Protein AF-A0A8T4YBI8-F1 (afdb_monomer)

Solvent-accessible surface area (backbone atoms only — not comparable to full-atom values): 4769 Å² total; per-residue (Å²): 107,69,68,60,54,41,53,50,52,22,50,54,42,19,54,53,41,26,56,52,18,68,80,39,42,84,46,74,58,19,49,53,56,32,54,76,67,68,46,80,91,44,100,53,55,58,96,80,41,55,44,49,57,56,23,11,48,46,27,7,51,52,55,12,49,51,55,30,48,53,51,51,52,50,39,55,74,69,54,60,66,59,67,62,66,75,76,110

Mean predicted aligned error: 7.75 Å

pLDDT: mean 82.62, std 14.28, range [44.28, 97.56]

Radius of gyration: 16.86 Å; Cα contacts (8 Å, |Δi|>4): 84; chains: 1; bounding box: 33×24×47 Å

Foldseek 3Di:
DVVVVLVVLLVVQLVVQLVVLVVVLPDPDLVVVCVVVVNDQDCDDDVNHGSSNSSSNVRSNVRSVVVSVVVVVVCVVVCVVPPVVVVD

Secondary structure (DSSP, 8-state):
-HHHHHHHHHHHHHHHHHHHHHH-TT-TTHHHHHHHTT----SSPBTTB-HHHHHHHHHHHHHHHHHHHHHHHHHHHTTHHHHTTS--

Structure (mmCIF, N/CA/C/O backbone):
data_AF-A0A8T4YBI8-F1
#
_entry.id   AF-A0A8T4YBI8-F1
#
loop_
_atom_site.group_PDB
_atom_site.id
_atom_site.type_symbol
_atom_site.label_atom_id
_atom_site.label_alt_id
_atom_site.label_comp_id
_atom_site.label_asym_id
_atom_site.label_entity_id
_atom_site.label_seq_id
_atom_site.pdbx_PDB_ins_co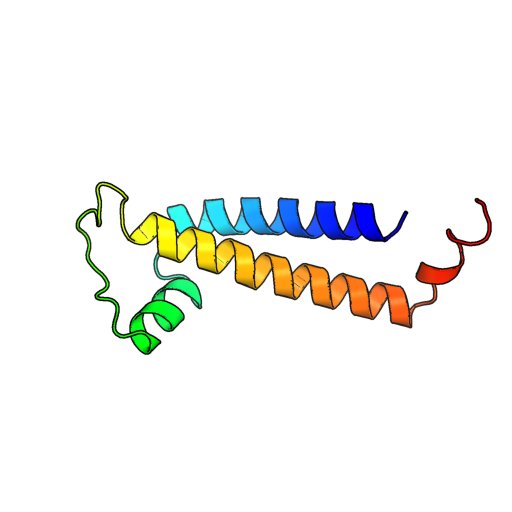de
_atom_site.Cartn_x
_atom_site.Cartn_y
_atom_site.Cartn_z
_atom_site.occupancy
_atom_site.B_iso_or_equiv
_atom_site.auth_seq_id
_atom_site.auth_comp_id
_atom_site.auth_asym_id
_atom_site.auth_atom_id
_atom_site.pdbx_PDB_model_num
ATOM 1 N N . MET A 1 1 ? -12.508 12.533 16.734 1.00 53.31 1 MET A N 1
ATOM 2 C CA . MET A 1 1 ? -11.128 12.010 16.869 1.00 53.31 1 MET A CA 1
ATOM 3 C C . MET A 1 1 ? -10.821 10.785 15.982 1.00 53.31 1 MET A C 1
ATOM 5 O O . MET A 1 1 ? -9.708 10.697 15.478 1.00 53.31 1 MET A O 1
ATOM 9 N N . TYR A 1 2 ? -11.783 9.893 15.682 1.00 57.47 2 TYR A N 1
ATOM 10 C CA . TYR A 1 2 ? -11.581 8.717 14.798 1.00 57.47 2 TYR A CA 1
ATOM 11 C C . TYR A 1 2 ? -11.105 9.015 13.363 1.00 57.47 2 TYR A C 1
ATOM 13 O O . TYR A 1 2 ? -10.356 8.216 12.802 1.00 57.47 2 TYR A O 1
ATOM 21 N N . GLY A 1 3 ? -11.484 10.161 12.783 1.00 66.50 3 GLY A N 1
ATOM 22 C CA . GLY A 1 3 ? -11.036 10.562 11.442 1.00 66.50 3 GLY A CA 1
ATOM 23 C C . GLY A 1 3 ? -9.521 10.780 11.345 1.00 66.50 3 GLY A C 1
ATOM 24 O O . GLY A 1 3 ? -8.898 10.317 10.394 1.00 66.50 3 GLY A O 1
ATOM 25 N N . MET A 1 4 ? -8.909 11.399 12.363 1.00 84.12 4 MET A N 1
ATOM 26 C CA . MET A 1 4 ? -7.453 11.595 12.410 1.00 84.12 4 MET A CA 1
ATOM 27 C C . MET A 1 4 ? -6.706 10.268 12.545 1.00 84.12 4 MET A C 1
ATOM 29 O O . MET A 1 4 ? -5.711 10.060 11.863 1.00 84.12 4 MET A O 1
ATOM 33 N N . ILE A 1 5 ? -7.207 9.350 13.376 1.00 87.38 5 ILE A N 1
ATOM 34 C CA . ILE A 1 5 ? -6.591 8.028 13.547 1.00 87.38 5 ILE A CA 1
ATOM 35 C C . ILE A 1 5 ? -6.657 7.240 12.234 1.00 87.38 5 ILE A C 1
ATOM 37 O O . ILE A 1 5 ? -5.661 6.649 11.829 1.00 87.38 5 ILE A O 1
ATOM 41 N N . GLY A 1 6 ? -7.790 7.289 11.525 1.00 88.44 6 GLY A N 1
ATOM 42 C CA . GLY A 1 6 ? -7.907 6.690 10.197 1.00 88.44 6 GLY A CA 1
ATOM 43 C C . GLY A 1 6 ? -6.885 7.263 9.208 1.00 88.44 6 GLY A C 1
ATOM 44 O O . GLY A 1 6 ? -6.172 6.500 8.560 1.00 88.44 6 GLY A O 1
ATOM 45 N N . ALA A 1 7 ? -6.752 8.590 9.136 1.00 92.25 7 ALA A N 1
ATOM 46 C CA . ALA A 1 7 ? -5.762 9.232 8.270 1.00 92.25 7 ALA A CA 1
ATOM 47 C C . ALA A 1 7 ? -4.320 8.813 8.612 1.00 92.25 7 ALA A C 1
ATOM 49 O O . ALA A 1 7 ? -3.530 8.539 7.713 1.00 92.25 7 ALA A O 1
ATOM 50 N N . VAL A 1 8 ? -3.985 8.692 9.902 1.00 94.94 8 VAL A N 1
ATOM 51 C CA . VAL A 1 8 ? -2.669 8.198 10.340 1.00 94.94 8 VAL A CA 1
ATOM 52 C C . VAL A 1 8 ? -2.445 6.754 9.891 1.00 94.94 8 VAL A C 1
ATOM 54 O O . VAL A 1 8 ? -1.386 6.456 9.345 1.00 94.94 8 VAL A O 1
ATOM 57 N N . ILE A 1 9 ? -3.434 5.868 10.053 1.00 94.38 9 ILE A N 1
ATOM 58 C CA . ILE A 1 9 ? -3.342 4.475 9.584 1.00 94.38 9 ILE A CA 1
ATOM 59 C C . ILE A 1 9 ? -3.103 4.434 8.074 1.00 94.38 9 ILE A C 1
ATOM 61 O O . ILE A 1 9 ? -2.206 3.725 7.624 1.00 94.38 9 ILE A O 1
ATOM 65 N N . PHE A 1 10 ? -3.856 5.224 7.303 1.00 96.12 10 PHE A N 1
ATOM 66 C CA . PHE A 1 10 ? -3.665 5.325 5.859 1.00 96.12 10 PHE A CA 1
ATOM 67 C C . PHE A 1 10 ? -2.230 5.736 5.513 1.00 96.12 10 PHE A C 1
ATOM 69 O O . PHE A 1 10 ? -1.586 5.054 4.725 1.00 96.12 10 PHE A O 1
ATOM 76 N N . ILE A 1 11 ? -1.712 6.807 6.125 1.00 96.75 11 ILE A N 1
ATOM 77 C CA . ILE A 1 11 ? -0.367 7.328 5.837 1.00 96.75 11 ILE A CA 1
ATOM 78 C C . ILE A 1 11 ? 0.712 6.306 6.205 1.00 96.75 11 ILE A C 1
ATOM 80 O O . ILE A 1 11 ? 1.624 6.071 5.417 1.00 96.75 11 ILE A O 1
ATOM 84 N N . VAL A 1 12 ? 0.611 5.676 7.377 1.00 97.56 12 VAL A N 1
ATOM 85 C CA . VAL A 1 12 ? 1.592 4.677 7.828 1.00 97.56 12 VAL A CA 1
ATOM 86 C C . VAL A 1 12 ? 1.622 3.482 6.877 1.00 97.56 12 VAL A C 1
ATOM 88 O O . VAL A 1 12 ? 2.697 3.067 6.447 1.00 97.56 12 VAL A O 1
ATOM 91 N N . VAL A 1 13 ? 0.453 2.957 6.503 1.00 97.38 13 VAL A N 1
ATOM 92 C CA . VAL A 1 13 ? 0.351 1.843 5.551 1.00 97.38 13 VAL A CA 1
ATOM 93 C C . VAL A 1 13 ? 0.855 2.257 4.174 1.00 97.38 13 VAL A C 1
ATOM 95 O O . VAL A 1 13 ? 1.628 1.520 3.568 1.00 97.38 13 VAL A O 1
ATOM 98 N N . PHE A 1 14 ? 0.455 3.435 3.691 1.00 96.94 14 PHE A N 1
ATOM 99 C CA . PHE A 1 14 ? 0.889 3.978 2.408 1.00 96.94 14 PHE A CA 1
ATOM 100 C C . PHE A 1 14 ? 2.416 4.035 2.327 1.00 96.94 14 PHE A C 1
ATOM 102 O O . PHE A 1 14 ? 2.993 3.498 1.387 1.00 96.94 14 PHE A O 1
ATOM 109 N N . LEU A 1 15 ? 3.076 4.626 3.328 1.00 97.31 15 LEU A N 1
ATOM 110 C CA . LEU A 1 15 ? 4.533 4.756 3.353 1.00 97.31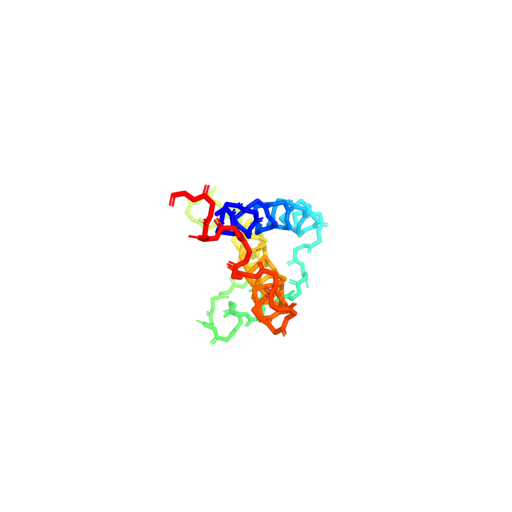 15 LEU A CA 1
ATOM 111 C C . LEU A 1 15 ? 5.232 3.396 3.456 1.00 97.31 15 LEU A C 1
ATOM 113 O O . LEU A 1 15 ? 6.227 3.171 2.768 1.00 97.31 15 LEU A O 1
ATOM 117 N N . ALA A 1 16 ? 4.702 2.477 4.268 1.00 96.81 16 ALA A N 1
ATOM 118 C CA . ALA A 1 16 ? 5.251 1.130 4.394 1.00 96.81 16 ALA A CA 1
ATOM 119 C C . ALA A 1 16 ? 5.180 0.365 3.062 1.00 96.81 16 ALA A C 1
ATOM 121 O O . ALA A 1 16 ? 6.181 -0.167 2.587 1.00 96.81 16 ALA A O 1
ATOM 122 N N . VAL A 1 17 ? 4.009 0.355 2.424 1.00 95.69 17 VAL A N 1
ATOM 123 C CA . VAL A 1 17 ? 3.785 -0.336 1.149 1.00 95.69 17 VAL A CA 1
ATOM 124 C C . VAL A 1 17 ? 4.551 0.324 0.010 1.00 95.69 17 VAL A C 1
ATOM 126 O O . VAL A 1 17 ? 5.082 -0.385 -0.845 1.00 95.69 17 VAL A O 1
ATOM 129 N N . LEU A 1 18 ? 4.640 1.655 -0.006 1.00 94.56 18 LEU A N 1
ATOM 130 C CA . LEU A 1 18 ? 5.449 2.391 -0.972 1.00 94.56 18 LEU A CA 1
ATOM 131 C C . LEU A 1 18 ? 6.916 1.963 -0.866 1.00 94.56 18 LEU A C 1
ATOM 133 O O . LEU A 1 18 ? 7.508 1.591 -1.873 1.00 94.56 18 LEU A O 1
ATOM 137 N N . GLY A 1 19 ? 7.477 1.941 0.347 1.00 94.19 19 GLY A N 1
ATOM 138 C CA . GLY A 1 19 ? 8.854 1.504 0.583 1.00 94.19 19 GLY A CA 1
ATOM 139 C C . GLY A 1 19 ? 9.113 0.070 0.114 1.00 94.19 19 GLY A C 1
ATOM 140 O O . GLY A 1 19 ? 10.106 -0.185 -0.563 1.00 94.19 19 GLY A O 1
ATOM 141 N N . VAL A 1 20 ? 8.192 -0.853 0.404 1.00 94.38 20 VAL A N 1
ATOM 142 C CA . VAL A 1 20 ? 8.285 -2.245 -0.068 1.00 94.38 20 VAL A CA 1
ATOM 143 C C . VAL A 1 20 ? 8.167 -2.327 -1.596 1.00 94.38 20 VAL A C 1
ATOM 145 O O . VAL A 1 20 ? 8.953 -3.021 -2.236 1.00 94.38 20 VA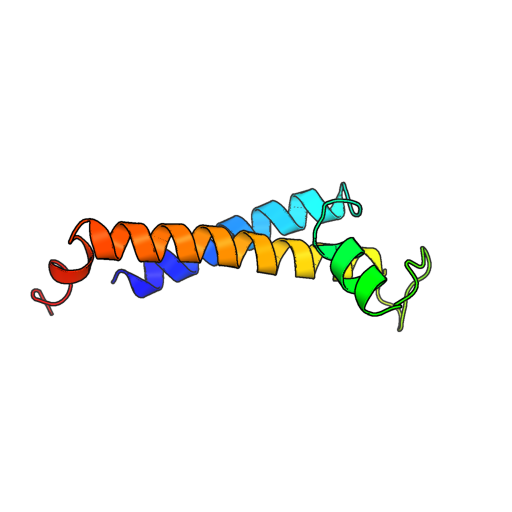L A O 1
ATOM 148 N N . SER A 1 21 ? 7.233 -1.590 -2.200 1.00 91.38 21 SER A N 1
ATOM 149 C CA . SER A 1 21 ? 7.001 -1.608 -3.652 1.00 91.38 21 SER A CA 1
ATOM 150 C C . SER A 1 21 ? 8.163 -1.008 -4.443 1.00 91.38 21 SER A C 1
ATOM 152 O O . SER A 1 21 ? 8.444 -1.474 -5.539 1.00 91.38 21 SER A O 1
ATOM 154 N N . LEU A 1 22 ? 8.896 -0.044 -3.877 1.00 90.12 22 LEU A N 1
ATOM 155 C CA . LEU A 1 22 ? 10.116 0.483 -4.496 1.00 90.12 22 LEU A CA 1
ATOM 156 C C . LEU A 1 22 ? 11.214 -0.582 -4.629 1.00 90.12 22 LEU A C 1
ATOM 158 O O . LEU A 1 22 ? 11.959 -0.566 -5.604 1.00 90.12 22 LEU A O 1
ATOM 162 N N . GLY A 1 23 ? 11.309 -1.510 -3.671 1.00 87.75 23 GLY A N 1
ATOM 163 C CA . GLY A 1 23 ? 12.221 -2.656 -3.748 1.00 87.75 23 GLY A CA 1
ATOM 164 C C . GLY A 1 23 ? 11.672 -3.823 -4.575 1.00 87.75 23 GLY A C 1
ATOM 165 O O . GLY A 1 23 ? 12.445 -4.631 -5.085 1.00 87.75 23 GLY A O 1
ATOM 166 N N . MET A 1 24 ? 10.346 -3.912 -4.718 1.00 87.06 24 MET A N 1
ATOM 167 C CA . MET A 1 24 ? 9.646 -4.974 -5.447 1.00 87.06 24 MET A CA 1
ATOM 168 C C . MET A 1 24 ? 8.522 -4.403 -6.340 1.00 87.06 24 MET A C 1
ATOM 170 O O . MET A 1 24 ? 7.339 -4.544 -6.011 1.00 87.06 24 MET A O 1
ATOM 174 N N . PRO A 1 25 ? 8.851 -3.779 -7.490 1.00 78.00 25 PRO A N 1
ATOM 175 C CA . PRO A 1 25 ? 7.874 -3.068 -8.329 1.00 78.00 25 PRO A CA 1
ATOM 176 C C . PRO A 1 25 ? 6.761 -3.930 -8.931 1.00 78.00 25 PRO A C 1
ATOM 178 O O . PRO A 1 25 ? 5.719 -3.414 -9.327 1.00 78.00 25 PRO A O 1
ATOM 181 N N . TRP A 1 26 ? 6.971 -5.244 -8.999 1.00 81.75 26 TRP A N 1
ATOM 182 C CA . TRP A 1 26 ? 6.007 -6.221 -9.511 1.00 81.75 26 TRP A CA 1
ATOM 183 C C . TRP A 1 26 ? 4.929 -6.606 -8.486 1.00 81.75 26 TRP A C 1
ATOM 185 O O . TRP A 1 26 ? 4.158 -7.537 -8.717 1.00 81.75 26 TRP A O 1
ATOM 195 N N . LEU A 1 27 ? 4.867 -5.933 -7.332 1.00 88.50 27 LEU A N 1
ATOM 196 C CA . LEU A 1 27 ? 3.764 -6.102 -6.392 1.00 88.50 27 LEU A CA 1
ATOM 197 C C . LEU A 1 27 ? 2.446 -5.652 -7.049 1.00 88.50 27 LEU A C 1
ATOM 199 O O . LEU A 1 27 ? 2.363 -4.525 -7.545 1.00 88.50 27 LEU A O 1
ATOM 203 N N . PRO A 1 28 ? 1.404 -6.503 -7.073 1.00 89.94 28 PRO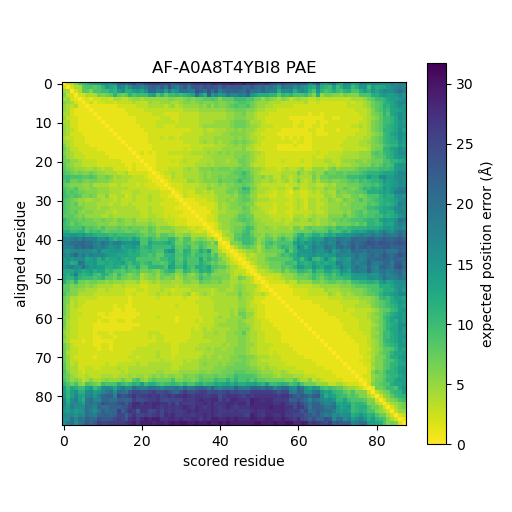 A N 1
ATOM 204 C CA . PRO A 1 28 ? 0.078 -6.081 -7.513 1.00 89.94 28 PRO A CA 1
ATOM 205 C C . PRO A 1 28 ? -0.560 -5.156 -6.464 1.00 89.94 28 PRO A C 1
ATOM 207 O O . PRO A 1 28 ? -0.158 -5.222 -5.302 1.00 89.94 28 PRO A O 1
ATOM 210 N N . PRO A 1 29 ? -1.584 -4.350 -6.811 1.00 90.31 29 PRO A N 1
ATOM 211 C CA . PRO A 1 29 ? 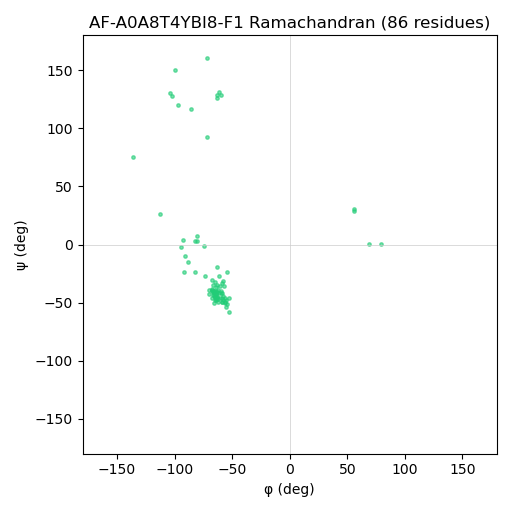-2.243 -4.268 -8.119 1.00 90.31 29 PRO A CA 1
ATOM 212 C C . PRO A 1 29 ? -1.663 -3.199 -9.058 1.00 90.31 29 PRO A C 1
ATOM 214 O O . PRO A 1 29 ? -2.195 -3.003 -10.144 1.00 90.31 29 PRO A O 1
ATOM 217 N N . GLY A 1 30 ? -0.594 -2.507 -8.670 1.00 85.62 30 GLY A N 1
ATOM 218 C CA . GLY A 1 30 ? -0.038 -1.356 -9.378 1.00 85.62 30 GLY A CA 1
ATOM 219 C C . GLY A 1 30 ? 0.239 -1.660 -10.842 1.00 85.62 30 GLY A C 1
ATOM 220 O O . GLY A 1 30 ? -0.372 -1.051 -11.709 1.00 85.62 30 GLY A O 1
ATOM 221 N N . TYR A 1 31 ? 1.071 -2.659 -11.132 1.00 82.88 31 TY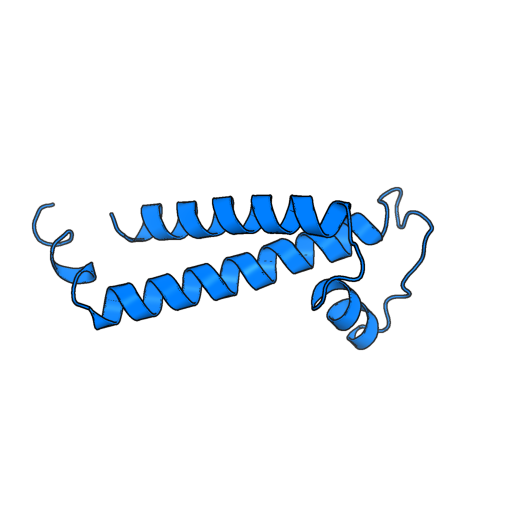R A N 1
ATOM 222 C CA . TYR A 1 31 ? 1.357 -3.038 -12.520 1.00 82.88 31 TYR A CA 1
ATOM 223 C C . TYR A 1 31 ? 0.121 -3.586 -13.262 1.00 82.88 31 TYR A C 1
ATOM 225 O O . TYR A 1 31 ? -0.022 -3.344 -14.455 1.00 82.88 31 TYR A O 1
ATOM 233 N N . MET A 1 32 ? -0.798 -4.272 -12.566 1.00 89.75 32 MET A N 1
ATOM 234 C CA . MET A 1 32 ? -2.021 -4.823 -13.171 1.00 89.75 32 MET A CA 1
ATOM 235 C C . MET A 1 32 ? -2.957 -3.714 -13.655 1.00 89.75 32 MET A C 1
ATOM 237 O O . MET A 1 32 ? -3.554 -3.825 -14.719 1.00 89.75 32 MET A O 1
ATOM 241 N N . ILE A 1 33 ? -3.083 -2.628 -12.890 1.00 87.12 33 ILE A N 1
ATOM 242 C CA . ILE A 1 33 ? -3.891 -1.468 -13.284 1.00 87.12 33 ILE A CA 1
ATOM 243 C C . ILE A 1 33 ? -3.319 -0.841 -14.558 1.00 87.12 33 ILE A C 1
ATOM 245 O O . ILE A 1 33 ? -4.072 -0.454 -15.444 1.00 87.12 33 ILE A O 1
ATOM 249 N N . PHE A 1 34 ? -1.995 -0.775 -14.677 1.00 81.94 34 PHE A N 1
ATOM 250 C CA . PHE A 1 34 ? -1.338 -0.236 -15.866 1.00 81.94 34 PHE A CA 1
ATOM 251 C C . PHE A 1 34 ? -1.487 -1.151 -17.078 1.00 81.94 34 PHE A C 1
ATOM 253 O O . PHE A 1 34 ? -1.761 -0.654 -18.168 1.00 81.94 34 PHE A O 1
ATOM 260 N N . ASP A 1 35 ? -1.406 -2.464 -16.873 1.00 85.88 35 ASP A N 1
ATOM 261 C CA . ASP A 1 35 ? -1.665 -3.468 -17.906 1.00 85.88 35 ASP A CA 1
ATOM 262 C C . ASP A 1 35 ? -3.105 -3.364 -18.445 1.00 85.88 35 ASP A C 1
ATOM 264 O O . ASP A 1 35 ? -3.325 -3.264 -19.652 1.00 85.88 35 ASP A O 1
ATOM 268 N N . VAL A 1 36 ? -4.096 -3.235 -17.552 1.00 88.19 36 VAL A N 1
ATOM 269 C CA . VAL A 1 36 ? -5.506 -3.002 -17.925 1.00 88.19 36 VAL A CA 1
ATOM 270 C C . VAL A 1 36 ? -5.687 -1.694 -18.701 1.00 88.19 36 VAL A C 1
ATOM 272 O O . VAL A 1 36 ? -6.500 -1.628 -19.623 1.00 88.19 36 VAL A O 1
ATOM 275 N N . LEU A 1 37 ? -4.927 -0.653 -18.357 1.00 86.06 37 LEU A N 1
ATOM 276 C CA . LEU A 1 37 ? -4.940 0.635 -19.056 1.00 86.06 37 LEU A CA 1
ATOM 277 C C . LEU A 1 37 ? -4.092 0.638 -20.341 1.00 86.06 37 LEU A C 1
ATOM 279 O O . LEU A 1 37 ? -3.998 1.677 -20.994 1.00 86.06 37 LEU A O 1
ATOM 283 N N . ASN A 1 38 ? -3.497 -0.501 -20.715 1.00 83.25 38 ASN A N 1
ATOM 284 C CA . ASN A 1 38 ? -2.589 -0.643 -21.855 1.00 83.25 38 ASN A CA 1
ATOM 285 C C . ASN A 1 38 ? -1.393 0.328 -21.798 1.00 83.25 38 ASN A C 1
ATOM 287 O O . ASN A 1 38 ? -0.857 0.755 -22.822 1.00 83.25 38 ASN A O 1
ATOM 291 N N . ILE A 1 39 ? -0.983 0.711 -20.587 1.00 78.75 39 ILE A N 1
ATOM 292 C CA . ILE A 1 39 ? 0.183 1.560 -20.373 1.00 78.75 39 ILE A CA 1
ATOM 293 C C . ILE A 1 39 ? 1.399 0.632 -20.336 1.00 78.75 39 ILE A C 1
ATOM 295 O O . ILE A 1 39 ? 1.483 -0.215 -19.444 1.00 78.75 39 ILE A O 1
ATOM 299 N N . PRO A 1 40 ? 2.346 0.764 -21.279 1.00 72.06 40 PRO A N 1
ATOM 300 C CA . PRO A 1 40 ? 3.448 -0.175 -21.379 1.00 72.06 40 PRO A CA 1
ATOM 301 C C . PRO A 1 40 ? 4.310 -0.117 -20.113 1.00 72.06 40 PRO A C 1
ATOM 303 O O . PRO A 1 40 ? 4.737 0.956 -19.677 1.00 72.06 40 PRO A O 1
ATOM 306 N N . ALA A 1 41 ? 4.564 -1.288 -19.524 1.00 67.50 41 ALA A N 1
ATOM 307 C CA . ALA A 1 41 ? 5.506 -1.447 -18.427 1.00 67.50 41 ALA A CA 1
ATOM 308 C C . ALA A 1 41 ? 6.919 -1.291 -18.986 1.00 67.50 41 ALA A C 1
ATOM 310 O O . ALA A 1 41 ? 7.500 -2.221 -19.539 1.00 67.50 41 ALA A O 1
ATOM 311 N N . VAL A 1 42 ? 7.420 -0.064 -18.933 1.00 68.00 42 VAL A N 1
ATOM 312 C CA . VAL A 1 42 ? 8.707 0.294 -19.514 1.00 68.00 42 VAL A CA 1
ATOM 313 C C . VAL A 1 42 ? 9.745 0.446 -18.418 1.00 68.00 42 VAL A C 1
ATOM 315 O O . VAL A 1 42 ? 9.538 1.170 -17.449 1.00 68.00 42 VAL A O 1
ATOM 318 N N . ASP A 1 43 ? 10.898 -0.195 -18.592 1.00 65.50 43 ASP A N 1
ATOM 319 C CA . ASP A 1 43 ? 12.037 -0.034 -17.678 1.00 65.50 43 ASP A CA 1
ATOM 320 C C . ASP A 1 43 ? 12.755 1.316 -17.866 1.00 65.50 43 ASP A C 1
ATOM 322 O O . ASP A 1 43 ? 13.709 1.631 -17.154 1.00 65.50 43 ASP A O 1
ATOM 326 N N . TYR A 1 44 ? 12.301 2.136 -18.822 1.00 63.62 44 TYR A N 1
ATOM 327 C CA . TYR A 1 44 ? 12.824 3.474 -19.070 1.00 63.62 44 TYR A CA 1
ATOM 328 C C . TYR A 1 44 ? 11.934 4.568 -18.453 1.00 63.62 44 TYR A C 1
ATOM 330 O O . TYR A 1 44 ? 10.717 4.401 -18.341 1.00 63.62 44 TYR A O 1
ATOM 338 N N . PRO A 1 45 ? 12.510 5.716 -18.052 1.00 68.50 45 PRO A N 1
ATOM 339 C CA . PRO A 1 45 ? 11.742 6.809 -17.467 1.00 68.50 45 PRO A CA 1
ATOM 340 C C . PRO A 1 45 ? 10.696 7.364 -18.441 1.00 68.50 45 PRO A C 1
ATOM 342 O O . PRO A 1 45 ? 11.017 7.720 -19.575 1.00 68.50 45 PRO A O 1
ATOM 345 N N . VAL A 1 46 ? 9.457 7.519 -17.977 1.00 66.12 46 VAL A N 1
ATOM 346 C CA . VAL A 1 46 ? 8.387 8.212 -18.704 1.00 66.12 46 VAL A CA 1
ATOM 347 C C . VAL A 1 46 ? 8.334 9.639 -18.175 1.00 66.12 46 VAL A C 1
ATOM 349 O O . VAL A 1 46 ? 8.167 9.848 -16.977 1.00 66.12 46 VAL A O 1
ATOM 352 N N . LEU A 1 47 ? 8.538 10.634 -19.045 1.00 74.75 47 LEU A N 1
ATOM 353 C CA . LEU A 1 47 ? 8.662 12.049 -18.645 1.00 74.75 47 LEU A CA 1
ATOM 354 C C . LEU A 1 47 ? 9.775 12.299 -17.600 1.00 74.75 47 LEU A C 1
ATOM 356 O O . LEU A 1 47 ? 9.664 13.191 -16.764 1.00 74.75 47 LEU A O 1
ATOM 360 N N . GLY A 1 48 ? 10.844 11.494 -17.624 1.00 73.62 48 GLY A N 1
ATOM 361 C CA . GLY A 1 48 ? 11.948 11.580 -16.657 1.00 73.62 48 GLY A CA 1
ATOM 362 C C . GLY A 1 48 ? 11.663 10.930 -15.298 1.00 73.62 48 GLY A C 1
ATOM 363 O O . GLY A 1 48 ? 12.540 10.927 -14.438 1.00 73.62 48 GLY A O 1
ATOM 364 N N . ILE A 1 49 ? 10.478 10.338 -15.109 1.00 73.12 49 ILE A N 1
ATOM 365 C CA . ILE A 1 49 ? 10.100 9.623 -13.888 1.00 73.12 49 ILE A CA 1
ATOM 366 C C . ILE A 1 49 ? 10.214 8.112 -14.136 1.00 73.12 49 ILE A C 1
ATOM 368 O O . ILE A 1 49 ? 9.631 7.616 -15.103 1.00 73.12 49 ILE A O 1
ATOM 372 N N . PRO A 1 50 ? 10.935 7.349 -13.294 1.00 78.62 50 PRO A N 1
ATOM 373 C CA . PRO A 1 50 ? 10.999 5.899 -13.443 1.00 78.62 50 PRO A CA 1
ATOM 374 C C . PRO A 1 50 ? 9.603 5.268 -13.345 1.00 78.62 50 PRO A C 1
ATOM 376 O O . PRO A 1 50 ? 8.880 5.527 -12.382 1.00 78.62 50 PRO A O 1
ATOM 379 N N . ALA A 1 51 ? 9.216 4.425 -14.309 1.00 74.44 51 ALA A N 1
ATOM 380 C CA . ALA A 1 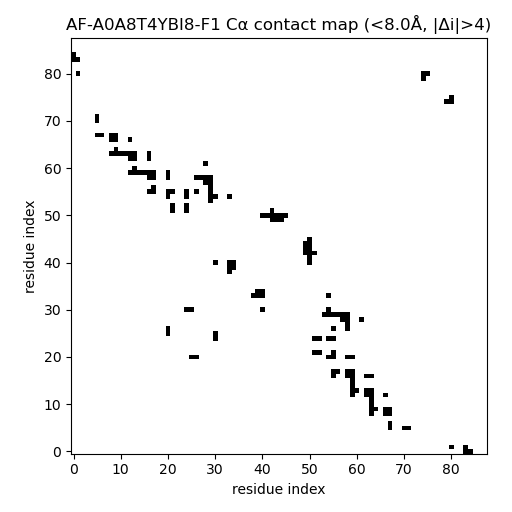51 ? 7.859 3.868 -14.373 1.00 74.44 51 ALA A CA 1
ATOM 381 C C . ALA A 1 51 ? 7.480 3.061 -13.115 1.00 74.44 51 ALA A C 1
ATOM 383 O O . ALA A 1 51 ? 6.343 3.128 -12.644 1.00 74.44 51 ALA A O 1
ATOM 384 N N . TYR A 1 52 ? 8.458 2.385 -12.499 1.00 78.06 52 TYR A N 1
ATOM 385 C CA . TYR A 1 52 ? 8.265 1.641 -11.252 1.00 78.06 52 TYR A CA 1
ATOM 386 C C . TYR A 1 52 ? 7.820 2.516 -10.072 1.00 78.06 52 TYR A C 1
ATOM 388 O O . TYR A 1 52 ? 7.140 2.025 -9.169 1.00 78.06 52 TYR A O 1
ATOM 396 N N . LEU A 1 53 ? 8.163 3.810 -10.068 1.00 84.56 53 LEU A N 1
ATOM 397 C CA . LEU A 1 53 ? 7.726 4.742 -9.029 1.00 84.56 53 LEU A CA 1
ATOM 398 C C . LEU A 1 53 ? 6.206 4.898 -9.066 1.00 84.56 53 LEU A C 1
ATOM 400 O O . LEU A 1 53 ? 5.551 4.911 -8.027 1.00 84.56 53 LEU A O 1
ATOM 404 N N . LEU A 1 54 ? 5.641 4.963 -10.270 1.00 85.00 54 LEU A N 1
ATOM 405 C CA . LEU A 1 54 ? 4.214 5.149 -10.463 1.00 85.00 54 LEU A CA 1
ATOM 406 C C . LEU A 1 54 ? 3.429 3.895 -10.050 1.00 85.00 54 LEU A C 1
ATOM 408 O O . LEU A 1 54 ? 2.446 4.013 -9.317 1.00 85.00 54 LEU A O 1
ATOM 412 N N . PHE A 1 55 ? 3.917 2.699 -10.402 1.00 86.06 55 PHE A N 1
ATOM 413 C CA . PHE A 1 55 ? 3.345 1.432 -9.916 1.00 86.06 55 PHE A CA 1
ATOM 414 C C . PHE A 1 55 ? 3.381 1.349 -8.385 1.00 86.06 55 PHE A C 1
ATOM 416 O O . PHE A 1 55 ? 2.398 0.963 -7.752 1.00 86.06 55 PHE A O 1
ATOM 423 N N . SER A 1 56 ? 4.494 1.779 -7.785 1.00 89.75 56 SER A N 1
ATOM 424 C CA . SER A 1 56 ? 4.699 1.753 -6.335 1.00 89.75 56 SER A CA 1
ATOM 425 C C . SER A 1 56 ? 3.777 2.717 -5.588 1.00 89.75 56 SER A C 1
ATOM 427 O O . SER A 1 56 ? 3.245 2.368 -4.533 1.00 89.75 56 SER A O 1
ATOM 429 N N . ILE A 1 57 ? 3.536 3.909 -6.142 1.00 91.81 57 ILE A N 1
ATOM 430 C CA . ILE A 1 57 ? 2.569 4.868 -5.591 1.00 91.81 57 ILE A CA 1
ATOM 431 C C . ILE A 1 57 ? 1.160 4.282 -5.645 1.00 91.81 57 ILE A C 1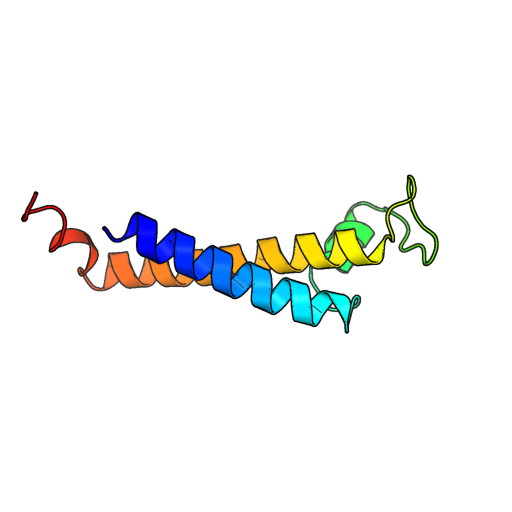
ATOM 433 O O . ILE A 1 57 ? 0.447 4.322 -4.642 1.00 91.81 57 ILE A O 1
ATOM 437 N N . VAL A 1 58 ? 0.764 3.701 -6.782 1.00 92.56 58 VAL A N 1
ATOM 438 C CA . VAL A 1 58 ? -0.562 3.087 -6.923 1.00 92.56 58 VAL A CA 1
ATOM 439 C C . VAL A 1 58 ? -0.745 1.933 -5.938 1.00 92.56 58 VAL A C 1
ATOM 441 O O . VAL A 1 58 ? -1.780 1.876 -5.276 1.00 92.56 58 VAL A O 1
ATOM 444 N N . ASN A 1 59 ? 0.268 1.083 -5.743 1.00 94.00 59 ASN A N 1
ATOM 445 C CA . ASN A 1 59 ? 0.252 0.068 -4.686 1.00 94.00 59 ASN A CA 1
ATOM 446 C C . ASN A 1 59 ? 0.007 0.690 -3.310 1.00 94.00 59 ASN A C 1
ATOM 448 O O . ASN A 1 59 ? -0.932 0.298 -2.616 1.00 94.00 59 ASN A O 1
ATOM 452 N N . GLY A 1 60 ? 0.814 1.685 -2.933 1.00 95.06 60 GLY A N 1
ATOM 453 C CA . GLY A 1 60 ? 0.679 2.378 -1.654 1.00 95.06 60 GLY A CA 1
ATOM 454 C C . GLY A 1 60 ? -0.736 2.907 -1.427 1.00 95.06 60 GLY A C 1
ATOM 455 O O . GLY A 1 60 ? -1.307 2.697 -0.356 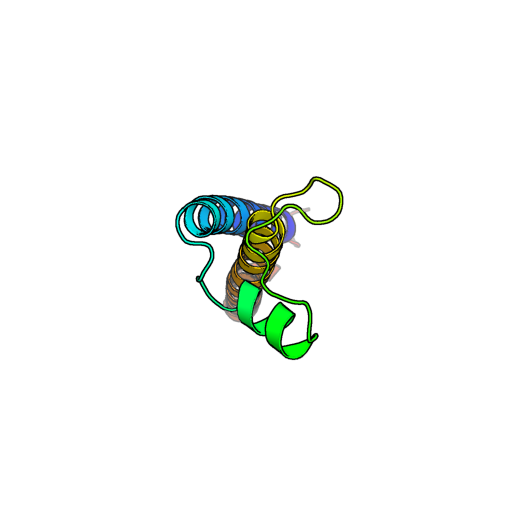1.00 95.06 60 GLY A O 1
ATOM 456 N N . VAL A 1 61 ? -1.324 3.557 -2.437 1.00 96.00 61 VAL A N 1
ATOM 457 C CA . VAL A 1 61 ? -2.684 4.110 -2.357 1.00 96.00 61 VAL A CA 1
ATOM 458 C C . VAL A 1 61 ? -3.719 3.004 -2.180 1.00 96.00 61 VAL A C 1
ATOM 460 O O . VAL A 1 61 ? -4.570 3.113 -1.299 1.00 96.00 61 VAL A O 1
ATOM 463 N N . VAL A 1 62 ? -3.652 1.935 -2.978 1.00 95.94 62 VAL A N 1
ATOM 464 C CA . VAL A 1 62 ? -4.659 0.867 -2.941 1.00 95.94 62 VAL A CA 1
ATOM 465 C C . VAL A 1 62 ? -4.623 0.121 -1.610 1.00 95.94 62 VAL A C 1
ATOM 467 O O . VAL A 1 62 ? -5.657 -0.004 -0.953 1.00 95.94 62 VAL A O 1
ATOM 470 N N . TYR A 1 63 ? -3.449 -0.321 -1.156 1.00 95.75 63 TYR A N 1
ATOM 471 C CA . TYR A 1 63 ? -3.337 -1.019 0.127 1.00 95.75 63 TYR A CA 1
ATOM 472 C C . TYR A 1 63 ? -3.629 -0.097 1.314 1.00 95.75 63 TYR A C 1
ATOM 474 O O . TYR A 1 63 ? -4.328 -0.506 2.243 1.00 95.75 63 TYR A O 1
ATOM 482 N N . GLY A 1 64 ? -3.166 1.157 1.266 1.00 96.38 64 GLY A N 1
ATOM 483 C CA . GLY A 1 64 ? -3.508 2.174 2.259 1.00 96.38 64 GLY A CA 1
ATOM 484 C C . GLY A 1 64 ? -5.017 2.351 2.385 1.00 96.38 64 GLY A C 1
ATOM 485 O O . GLY A 1 64 ? -5.559 2.309 3.491 1.00 96.38 64 GLY A O 1
ATOM 486 N N . PHE A 1 65 ? -5.709 2.480 1.251 1.00 96.31 65 PHE A N 1
ATOM 487 C CA . PHE A 1 65 ? -7.156 2.642 1.208 1.00 96.31 65 PHE A CA 1
ATOM 488 C C . PHE A 1 65 ? -7.891 1.409 1.738 1.00 96.31 65 PHE A C 1
ATOM 490 O O . PHE A 1 65 ? -8.797 1.557 2.553 1.00 96.31 65 PHE A O 1
ATOM 497 N N . ILE A 1 66 ? -7.482 0.197 1.346 1.00 96.25 66 ILE A N 1
ATOM 498 C CA . ILE A 1 66 ? -8.089 -1.054 1.825 1.00 96.25 66 ILE A CA 1
ATOM 499 C C . ILE A 1 66 ? -7.981 -1.165 3.349 1.00 96.25 66 ILE A C 1
ATOM 501 O O . ILE A 1 66 ? -8.984 -1.410 4.019 1.00 96.25 66 ILE A O 1
ATOM 505 N N . ILE A 1 67 ? -6.790 -0.956 3.918 1.00 96.44 67 ILE A N 1
ATOM 506 C CA . ILE A 1 67 ? -6.592 -1.087 5.369 1.00 96.44 67 ILE A CA 1
ATOM 507 C C . ILE A 1 67 ? -7.360 -0.003 6.126 1.00 96.44 67 ILE A C 1
ATOM 509 O O . ILE A 1 67 ? -8.027 -0.295 7.122 1.00 96.44 67 ILE A O 1
ATOM 513 N N . TRP A 1 68 ? -7.318 1.237 5.640 1.00 95.31 68 TRP A N 1
ATOM 514 C CA . TRP A 1 68 ? -8.104 2.325 6.210 1.00 95.31 68 TRP A CA 1
ATOM 515 C C . TRP A 1 68 ? -9.613 2.043 6.169 1.00 95.31 68 TRP A C 1
ATOM 517 O O . TRP A 1 68 ? -10.316 2.300 7.152 1.00 95.31 68 TRP A O 1
ATOM 527 N N . LEU A 1 69 ? -10.115 1.487 5.065 1.00 94.75 69 LEU A N 1
ATOM 528 C CA . LEU A 1 69 ? -11.522 1.137 4.906 1.00 94.75 69 LEU A CA 1
ATOM 529 C C . LEU A 1 69 ? -11.926 0.039 5.895 1.00 94.75 69 LEU A C 1
ATOM 531 O O . LEU A 1 69 ? -12.920 0.197 6.602 1.00 94.75 69 LEU A O 1
ATOM 535 N N . ILE A 1 70 ? -11.130 -1.031 6.005 1.00 94.88 70 ILE A N 1
ATOM 536 C CA . ILE A 1 70 ? -11.353 -2.113 6.977 1.00 94.88 70 ILE A CA 1
ATOM 537 C C . ILE A 1 70 ? -11.412 -1.541 8.394 1.00 94.88 70 ILE A C 1
ATOM 539 O O . ILE A 1 70 ? -12.369 -1.800 9.125 1.00 94.88 70 ILE A O 1
ATOM 543 N N . TYR A 1 71 ? -10.431 -0.717 8.771 1.00 92.12 71 TYR A N 1
ATOM 544 C CA . TYR A 1 71 ? -10.417 -0.053 10.072 1.00 92.12 71 TYR A CA 1
ATOM 545 C C . TYR A 1 71 ? -11.687 0.772 10.302 1.00 92.12 71 TYR A C 1
ATOM 547 O O . TYR A 1 71 ? -12.306 0.672 11.361 1.00 92.12 71 TYR A O 1
ATOM 555 N N . SER A 1 72 ? -12.098 1.559 9.308 1.00 90.06 72 SER A N 1
ATOM 556 C CA . SER A 1 72 ? -13.261 2.442 9.410 1.00 90.06 72 SER A CA 1
ATOM 557 C C . SER A 1 72 ? -14.557 1.651 9.598 1.00 90.06 72 SER A C 1
ATOM 559 O O . SER A 1 72 ? -15.364 1.989 10.466 1.00 90.06 72 SER A O 1
ATOM 561 N N . VAL A 1 73 ? -14.731 0.555 8.852 1.00 93.06 73 VAL A N 1
ATOM 562 C CA . VAL A 1 73 ? -15.887 -0.347 8.977 1.00 93.06 73 VAL A CA 1
ATOM 563 C C . VAL A 1 73 ? -15.905 -1.030 10.348 1.00 93.06 73 VAL A C 1
ATOM 565 O O . VAL A 1 73 ? -16.939 -1.039 11.015 1.00 93.06 73 VAL A O 1
ATOM 568 N N . VAL A 1 74 ? -14.765 -1.543 10.822 1.00 92.12 74 VAL A N 1
ATOM 569 C CA . VAL A 1 74 ? -14.661 -2.197 12.139 1.00 92.12 74 VAL A CA 1
ATOM 570 C C . VAL A 1 74 ? -14.908 -1.203 13.281 1.00 92.12 74 VAL A C 1
ATOM 572 O O . VAL A 1 74 ? -15.622 -1.512 14.238 1.00 92.12 74 VAL A O 1
ATOM 575 N N . ALA A 1 75 ? -14.365 0.012 13.197 1.00 88.00 75 ALA A N 1
ATOM 576 C CA . ALA A 1 75 ? -14.575 1.058 14.196 1.00 88.00 75 ALA A CA 1
ATOM 577 C C . ALA A 1 75 ? -16.045 1.509 14.267 1.00 88.00 75 ALA A C 1
ATOM 579 O O . ALA A 1 75 ? -16.561 1.768 15.361 1.00 88.00 75 ALA A O 1
ATOM 580 N N . ALA A 1 76 ? -16.727 1.564 13.119 1.00 86.81 76 ALA A N 1
ATOM 581 C CA . ALA A 1 76 ? -18.157 1.842 13.045 1.00 86.81 76 ALA A CA 1
ATOM 582 C C . ALA A 1 76 ? -18.990 0.698 13.648 1.00 86.81 76 ALA A C 1
ATOM 584 O O . ALA A 1 76 ? -19.870 0.949 14.473 1.00 86.81 76 ALA A O 1
ATOM 585 N N . ALA A 1 77 ? -18.673 -0.555 13.304 1.00 89.06 77 ALA A N 1
ATOM 586 C CA . ALA A 1 77 ? -19.391 -1.738 13.779 1.00 89.06 77 ALA A CA 1
ATOM 587 C C . ALA A 1 77 ? -19.232 -1.982 15.291 1.00 89.06 77 ALA A C 1
ATOM 589 O O . ALA A 1 77 ? -20.169 -2.410 15.957 1.00 89.06 77 ALA A O 1
ATOM 590 N N . THR A 1 78 ? -18.064 -1.672 15.861 1.00 86.62 78 THR A N 1
ATOM 591 C CA . THR A 1 78 ? -17.768 -1.887 17.292 1.00 86.62 78 THR A CA 1
ATOM 592 C C . THR A 1 78 ? -18.285 -0.774 18.213 1.00 86.62 78 THR A C 1
ATOM 594 O O . THR A 1 78 ? -18.029 -0.795 19.416 1.00 86.62 78 THR A O 1
ATOM 597 N N . GLY A 1 79 ? -18.997 0.228 17.682 1.00 67.12 79 GLY A N 1
ATOM 598 C CA . GLY A 1 79 ? -19.582 1.321 18.469 1.00 67.12 79 GLY A CA 1
ATOM 599 C C . GLY A 1 79 ? -18.567 2.290 19.091 1.00 67.12 79 GLY A C 1
ATOM 600 O O . GLY A 1 79 ? -18.971 3.262 19.733 1.00 67.12 79 GLY A O 1
ATOM 601 N N . LYS A 1 80 ? -17.259 2.086 18.868 1.00 60.38 80 LYS A N 1
ATOM 602 C CA . LYS A 1 80 ? -16.201 3.018 19.287 1.00 60.38 80 LYS A CA 1
ATOM 603 C C . LYS A 1 80 ? -16.428 4.413 18.697 1.00 60.38 80 LYS A C 1
ATOM 605 O O . LYS A 1 80 ? -16.287 5.393 19.418 1.00 60.38 80 LYS A O 1
ATOM 610 N N . GLY A 1 81 ? -16.937 4.503 17.465 1.00 56.00 81 GLY A N 1
ATOM 611 C CA . GLY A 1 81 ? -17.225 5.771 16.782 1.00 56.00 81 GLY A CA 1
ATOM 612 C C . GLY A 1 81 ? -18.132 6.766 17.530 1.00 56.00 81 GLY A C 1
ATOM 613 O O . GLY A 1 81 ? -18.030 7.962 17.277 1.00 56.00 81 GLY A O 1
ATOM 614 N N . LYS A 1 82 ? -18.983 6.311 18.466 1.00 53.69 82 LYS A N 1
ATOM 615 C CA . LYS A 1 82 ? -19.955 7.170 19.176 1.00 53.69 82 LYS A CA 1
ATOM 616 C C . LYS A 1 82 ? -19.443 7.766 20.492 1.00 53.69 82 LYS A C 1
ATOM 618 O O . LYS A 1 82 ? -19.959 8.792 20.919 1.00 53.69 82 LYS A O 1
ATOM 623 N N . LYS A 1 83 ? -18.442 7.155 21.139 1.00 52.06 83 LYS A N 1
ATOM 624 C CA . LYS A 1 83 ? -17.982 7.594 22.472 1.00 52.06 83 LYS A CA 1
ATOM 625 C C . LYS A 1 83 ? -17.174 8.897 22.446 1.00 52.06 83 LYS A C 1
ATOM 627 O O . LYS A 1 83 ? -17.248 9.643 23.409 1.00 52.06 83 LYS A O 1
ATOM 632 N N . ASP A 1 84 ? -16.503 9.217 21.339 1.00 53.06 84 ASP A N 1
ATOM 633 C CA . ASP A 1 84 ? -15.692 10.446 21.230 1.00 53.06 84 ASP A CA 1
ATOM 634 C C . ASP A 1 84 ? -16.467 11.656 20.680 1.00 53.06 84 ASP A C 1
ATOM 636 O O . ASP A 1 84 ? -15.938 12.761 20.684 1.00 53.06 84 ASP A O 1
ATOM 640 N N . GLN A 1 85 ? -17.690 11.471 20.166 1.00 54.38 85 GLN A N 1
ATOM 641 C CA . GLN A 1 85 ? -18.525 12.569 19.646 1.00 54.38 85 GLN A CA 1
ATOM 642 C C . GLN A 1 85 ? -19.402 13.227 20.721 1.00 54.38 85 GLN A C 1
ATOM 644 O O . GLN A 1 85 ? -19.923 14.308 20.485 1.00 54.38 85 GLN A O 1
ATOM 649 N N . GLN A 1 86 ? -19.570 12.592 21.887 1.00 47.47 86 GLN A N 1
ATOM 650 C CA . GLN A 1 86 ? -20.343 13.133 23.015 1.00 47.47 86 GLN A CA 1
ATOM 651 C C . GLN A 1 86 ? -19.496 13.877 24.062 1.00 47.47 86 GLN A C 1
ATOM 653 O O . GLN A 1 86 ? -20.053 14.380 25.032 1.00 47.47 86 GLN A O 1
ATOM 658 N N . ILE A 1 87 ? -18.171 13.939 23.891 1.00 52.75 87 ILE A N 1
ATOM 659 C CA . ILE A 1 87 ? -17.237 14.601 24.824 1.00 52.75 87 ILE A CA 1
ATOM 660 C C . ILE A 1 87 ? -16.604 15.848 24.168 1.00 52.75 87 ILE A C 1
ATOM 662 O O . ILE A 1 87 ? -15.482 16.233 24.485 1.00 52.75 87 ILE A O 1
ATOM 666 N N . SER A 1 88 ? -17.287 16.468 23.202 1.00 44.28 88 SER A N 1
ATOM 667 C CA . SER A 1 88 ? -16.900 17.748 22.586 1.00 44.28 88 SER A CA 1
ATOM 668 C C . SER A 1 88 ? -18.070 18.712 22.588 1.00 44.28 88 SER A C 1
ATOM 670 O O . SER A 1 88 ? -19.200 18.238 22.339 1.00 44.28 88 SER A O 1
#

Sequence (88 aa):
MYGMIGAVIFIVVFLAVLGVSLGMPWLPPGYMIFDVLNIPAVDYPVLGIPAYLLFSIVNGVVYGFIIWLIYSVVAAATGKGKKDQQIS